Protein AF-A0A2N5ZWS2-F1 (afdb_monomer)

pLDDT: mean 75.9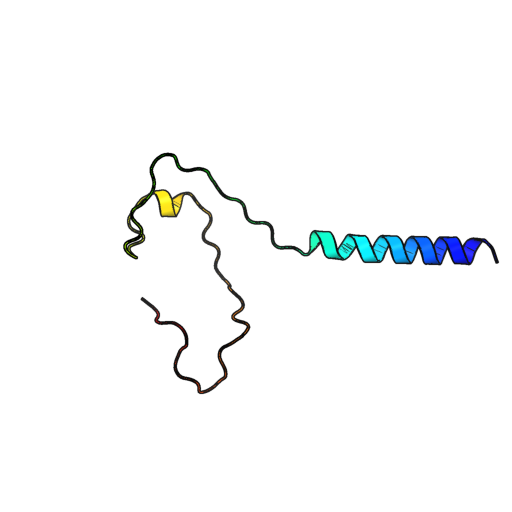1, std 12.6, range [48.38, 93.81]

Mean predicted aligned error: 11.99 Å

Solvent-accessible surface area (back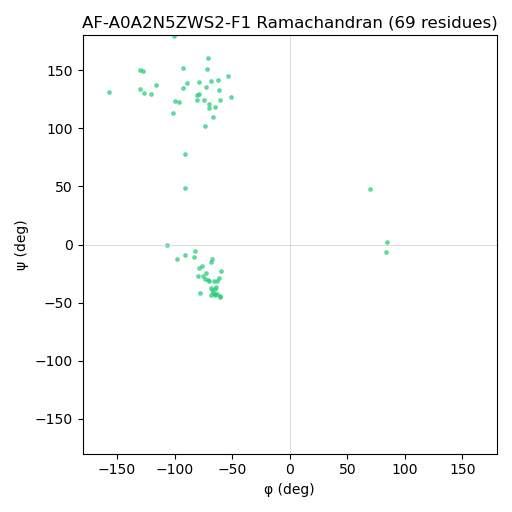bone atoms only — not comparable to full-atom values): 5251 Å² total; per-residue (Å²): 124,76,67,58,59,54,52,52,51,50,52,54,56,53,62,62,57,59,63,72,73,70,59,88,84,80,90,84,79,92,70,92,73,82,80,76,91,78,87,63,87,79,56,73,72,71,70,74,53,83,84,81,74,87,80,81,68,93,67,80,64,90,92,56,78,78,90,66,84,86,130

Sequence (71 aa):
MKPIYNIIFLALFTTLSINLLAQKNYETHFIETPPTIDGLFNEDVWNKGKWINEFTQRSPLEGAKPSQKTI

Radius of gyration: 22.73 Å; Cα contacts (8 Å, |Δi|>4): 9; chains: 1; bounding box: 55×50×36 Å

Foldseek 3Di:
DVVVVVVVVVVVVVVVVVVVVPDDDADDDDDPDDDDPPVDPPDCVNVVGDDDDDDDDPDDDPPDDDPDDDD

Secondary structure (DSSP, 8-state):
-HHHHHHHHHHHHHHHHHTGGGSPP------SSPPP-SS---SGGGGTSPP----------TTSPPSS---

Structure (mmCIF, N/CA/C/O backbone):
data_AF-A0A2N5ZWS2-F1
#
_entry.id   AF-A0A2N5ZWS2-F1
#
loop_
_atom_site.group_PDB
_atom_site.id
_atom_site.type_symbol
_atom_site.label_atom_id
_atom_site.label_alt_id
_atom_site.label_comp_id
_atom_site.label_asym_id
_atom_site.label_entity_id
_atom_site.label_seq_id
_atom_site.pdbx_PDB_ins_code
_atom_site.Cartn_x
_atom_site.Cartn_y
_atom_site.Cartn_z
_atom_site.occupancy
_atom_site.B_iso_or_equiv
_atom_site.auth_seq_id
_atom_site.auth_comp_id
_atom_site.auth_asym_id
_atom_site.auth_atom_id
_atom_site.pdbx_PDB_model_num
ATOM 1 N N . MET A 1 1 ? 39.338 30.016 -20.940 1.00 59.25 1 MET A N 1
ATOM 2 C CA . MET A 1 1 ? 39.350 28.814 -20.067 1.00 59.25 1 MET A CA 1
ATOM 3 C C . MET A 1 1 ? 38.446 28.904 -18.832 1.00 59.25 1 MET A C 1
ATOM 5 O O . MET A 1 1 ? 37.846 27.898 -18.500 1.00 59.25 1 MET A O 1
ATOM 9 N N . LYS A 1 2 ? 38.271 30.063 -18.175 1.00 57.72 2 LYS A N 1
ATOM 10 C CA . LYS A 1 2 ? 37.421 30.197 -16.967 1.00 57.72 2 LYS A CA 1
ATOM 11 C C . LYS A 1 2 ? 35.900 29.914 -17.118 1.00 57.72 2 LYS A C 1
ATOM 13 O O . LYS A 1 2 ? 35.337 29.414 -16.152 1.00 57.72 2 LYS A O 1
ATOM 18 N N . PRO A 1 3 ? 35.211 30.156 -18.259 1.00 69.44 3 PRO A N 1
ATOM 19 C CA . PRO A 1 3 ? 33.750 29.975 -18.318 1.00 69.44 3 PRO A CA 1
ATOM 20 C C . PRO A 1 3 ? 33.311 28.508 -18.464 1.00 69.44 3 PRO A C 1
ATOM 22 O O . PRO A 1 3 ? 32.186 28.171 -18.117 1.00 69.44 3 PRO A O 1
ATOM 25 N N . ILE A 1 4 ? 34.199 27.624 -18.932 1.00 79.19 4 ILE A N 1
ATOM 26 C CA . ILE A 1 4 ? 33.901 26.197 -19.133 1.00 79.19 4 ILE A CA 1
ATOM 27 C C . ILE A 1 4 ? 33.676 25.470 -17.803 1.00 79.19 4 ILE A C 1
ATOM 29 O O . ILE A 1 4 ? 32.745 24.681 -17.696 1.00 79.19 4 ILE A O 1
ATOM 33 N N . TYR A 1 5 ? 34.458 25.787 -16.767 1.00 81.50 5 TYR A N 1
ATOM 34 C CA . TYR A 1 5 ? 34.269 25.199 -15.438 1.00 81.50 5 TYR A CA 1
ATOM 35 C C . TYR A 1 5 ? 32.926 25.594 -14.822 1.00 81.50 5 TYR A C 1
ATOM 37 O O . TYR A 1 5 ? 32.269 24.759 -14.211 1.00 81.50 5 TYR A O 1
ATOM 45 N N . ASN A 1 6 ? 32.473 26.828 -15.056 1.00 79.12 6 ASN A N 1
ATOM 46 C CA . ASN A 1 6 ? 31.178 27.298 -14.566 1.00 79.12 6 ASN A CA 1
ATOM 47 C C . ASN A 1 6 ? 30.011 26.591 -15.270 1.00 79.12 6 ASN A C 1
ATOM 49 O O . ASN A 1 6 ? 29.021 26.265 -14.624 1.00 79.12 6 ASN A O 1
ATOM 53 N N . ILE A 1 7 ? 30.140 26.309 -16.572 1.00 83.81 7 ILE A N 1
ATOM 54 C CA . ILE A 1 7 ? 29.131 25.558 -17.335 1.00 83.81 7 ILE A CA 1
ATOM 55 C C . ILE A 1 7 ? 29.081 24.095 -16.876 1.00 83.81 7 ILE A C 1
ATOM 57 O O . ILE A 1 7 ? 27.995 23.562 -16.666 1.00 83.81 7 ILE A O 1
ATOM 61 N N . ILE A 1 8 ? 30.236 23.458 -16.663 1.00 84.94 8 ILE A N 1
ATOM 62 C CA . ILE A 1 8 ? 30.309 22.074 -16.166 1.00 84.94 8 ILE A CA 1
ATOM 63 C C . ILE A 1 8 ? 29.741 21.976 -14.746 1.00 84.94 8 ILE A C 1
ATOM 65 O O . ILE A 1 8 ? 28.975 21.062 -14.451 1.00 84.94 8 ILE A O 1
ATOM 69 N N . PHE A 1 9 ? 30.068 22.934 -13.878 1.00 82.19 9 PHE A N 1
ATOM 70 C CA . PHE A 1 9 ? 29.543 22.991 -12.516 1.00 82.19 9 PHE A CA 1
ATOM 71 C C . PHE A 1 9 ? 28.019 23.181 -12.498 1.00 82.19 9 PHE A C 1
ATOM 73 O O . PHE A 1 9 ? 27.322 22.480 -11.765 1.00 82.19 9 PHE A O 1
ATOM 80 N N . LEU A 1 10 ? 27.485 24.063 -13.351 1.00 80.75 10 LEU A N 1
ATOM 81 C CA . LEU A 1 10 ? 26.043 24.273 -13.484 1.00 80.75 10 LEU A CA 1
ATOM 82 C C . LEU A 1 10 ? 25.334 23.022 -14.028 1.00 80.75 10 LEU A C 1
ATOM 84 O O . LEU A 1 10 ? 24.312 22.613 -13.481 1.00 80.75 10 LEU A O 1
ATOM 88 N N . ALA A 1 11 ? 25.898 22.368 -15.048 1.00 80.81 11 ALA A N 1
ATOM 89 C CA . ALA A 1 11 ? 25.353 21.124 -15.589 1.00 80.81 11 ALA A CA 1
ATOM 90 C C . ALA A 1 11 ? 25.324 20.012 -14.525 1.00 80.81 11 ALA A C 1
ATOM 92 O O . ALA A 1 11 ? 24.286 19.379 -14.325 1.00 80.81 11 ALA A O 1
ATOM 93 N N . LEU A 1 12 ? 26.406 19.836 -13.760 1.00 78.00 12 LEU A N 1
ATOM 94 C CA . LEU A 1 12 ? 26.460 18.857 -12.672 1.00 78.00 12 LEU A CA 1
ATOM 95 C C . LEU A 1 12 ? 25.400 19.144 -11.594 1.00 78.00 12 LEU A C 1
ATOM 97 O O . LEU A 1 12 ? 24.671 18.238 -11.190 1.00 78.00 12 LEU A O 1
ATOM 101 N N . PHE A 1 13 ? 25.242 20.408 -11.194 1.00 72.25 13 PHE A N 1
ATOM 102 C CA . PHE A 1 13 ? 24.261 20.813 -10.183 1.00 72.25 13 PHE A CA 1
ATOM 103 C C . PHE A 1 13 ? 22.805 20.582 -10.631 1.00 72.25 13 PHE A C 1
ATOM 105 O O . PHE A 1 13 ? 21.965 20.131 -9.847 1.00 72.25 13 PHE A O 1
ATOM 112 N N . THR A 1 14 ? 22.505 20.824 -11.911 1.00 70.56 14 THR A N 1
ATOM 113 C CA . THR A 1 14 ? 21.163 20.565 -12.460 1.00 70.56 14 THR A CA 1
ATOM 114 C C . THR A 1 14 ? 20.819 19.076 -12.488 1.00 70.56 14 THR A C 1
ATOM 116 O O . THR A 1 14 ? 19.715 18.721 -12.085 1.00 70.56 14 THR A O 1
ATOM 119 N N . THR A 1 15 ? 21.752 18.190 -12.865 1.00 65.38 15 THR A N 1
ATOM 120 C CA . THR A 1 15 ? 21.497 16.733 -12.927 1.00 65.38 15 THR A CA 1
ATOM 121 C C . THR A 1 15 ? 21.233 16.091 -11.563 1.00 65.38 15 THR A C 1
ATOM 123 O O . THR A 1 15 ? 20.437 15.155 -11.463 1.00 65.38 15 THR A O 1
ATOM 126 N N . LEU A 1 16 ? 21.837 16.614 -10.492 1.00 62.69 16 LEU A N 1
ATOM 127 C CA . LEU A 1 16 ? 21.620 16.098 -9.140 1.00 62.69 16 LEU A CA 1
ATOM 128 C C . LEU A 1 16 ? 20.206 16.414 -8.618 1.00 62.69 16 LEU A C 1
ATOM 130 O O . LEU A 1 16 ? 19.619 15.612 -7.896 1.00 62.69 16 LEU A O 1
ATOM 134 N N . SER A 1 17 ? 19.625 17.539 -9.043 1.00 61.53 17 SER A N 1
ATOM 135 C CA . SER A 1 17 ? 18.320 18.015 -8.562 1.00 61.53 17 SER A CA 1
ATOM 136 C C . SER A 1 17 ? 17.129 17.237 -9.146 1.00 61.53 17 SER A C 1
ATOM 138 O O . SER A 1 17 ? 16.089 17.119 -8.502 1.00 61.53 17 SER A O 1
ATOM 140 N N . ILE A 1 18 ? 17.272 16.661 -10.346 1.00 61.69 18 ILE A N 1
ATOM 141 C CA . ILE A 1 18 ? 16.173 15.988 -11.073 1.00 61.69 18 ILE A CA 1
ATOM 142 C C . ILE A 1 18 ? 15.778 14.657 -10.411 1.00 61.69 18 ILE A C 1
ATOM 144 O O . ILE A 1 18 ? 14.613 14.267 -10.435 1.00 61.69 18 ILE A O 1
ATOM 148 N N . ASN A 1 19 ? 16.734 13.974 -9.775 1.00 60.91 19 ASN A N 1
ATOM 149 C CA . ASN A 1 19 ? 16.495 12.677 -9.134 1.00 60.91 19 ASN A CA 1
ATOM 150 C C . ASN A 1 19 ? 15.670 12.788 -7.841 1.00 60.91 19 ASN A C 1
ATOM 152 O O . ASN A 1 19 ? 14.991 11.834 -7.470 1.00 60.91 19 ASN A O 1
ATOM 156 N N . LEU A 1 20 ? 15.685 13.947 -7.172 1.00 59.72 20 LEU A N 1
ATOM 157 C CA . LEU A 1 20 ? 14.969 14.149 -5.909 1.00 59.72 20 LEU A CA 1
ATOM 158 C C . LEU A 1 20 ? 13.445 14.259 -6.108 1.00 59.72 20 LEU A C 1
ATOM 160 O O . LEU A 1 20 ? 12.675 13.853 -5.244 1.00 59.72 20 LEU A O 1
ATOM 164 N N . LEU A 1 21 ? 13.003 14.764 -7.266 1.00 61.34 21 LEU A N 1
ATOM 165 C CA . LEU A 1 21 ? 11.581 14.918 -7.611 1.00 61.34 21 LEU A CA 1
ATOM 166 C C . LEU A 1 21 ? 10.941 13.639 -8.174 1.00 61.34 21 LEU A C 1
ATOM 168 O O . LEU A 1 21 ? 9.722 13.574 -8.305 1.00 61.34 21 LEU A O 1
ATOM 172 N N . ALA A 1 22 ? 11.737 12.620 -8.503 1.00 64.69 22 ALA A N 1
ATOM 173 C CA . ALA A 1 22 ? 11.247 11.367 -9.076 1.00 64.69 22 ALA A CA 1
ATOM 174 C C . ALA A 1 22 ? 10.719 10.370 -8.022 1.00 64.69 22 ALA A C 1
ATOM 176 O O . ALA A 1 22 ? 10.201 9.310 -8.383 1.00 64.69 22 ALA A O 1
ATOM 177 N N . GLN A 1 23 ? 10.846 10.667 -6.723 1.00 75.00 23 GLN A N 1
ATOM 178 C CA . GLN A 1 23 ? 10.369 9.779 -5.664 1.00 75.00 23 GLN A CA 1
ATOM 179 C C . GLN A 1 23 ? 8.850 9.901 -5.480 1.00 75.00 23 GLN A C 1
ATOM 181 O O . GLN A 1 23 ? 8.309 10.994 -5.317 1.00 75.00 23 GLN A O 1
ATOM 186 N N . LYS A 1 24 ? 8.148 8.760 -5.481 1.00 75.69 24 LYS A N 1
ATOM 187 C CA . LYS A 1 24 ? 6.701 8.715 -5.234 1.00 75.69 24 LYS A CA 1
ATOM 188 C C . LYS A 1 24 ? 6.414 9.159 -3.797 1.00 75.69 24 LYS A C 1
ATOM 190 O O . LYS A 1 24 ? 6.856 8.507 -2.854 1.00 75.69 24 LYS A O 1
ATOM 195 N N . ASN A 1 25 ? 5.671 10.252 -3.654 1.00 81.62 25 ASN A N 1
ATOM 196 C CA . ASN A 1 25 ? 5.194 10.746 -2.367 1.00 81.62 25 ASN A CA 1
ATOM 197 C C . ASN A 1 25 ? 3.839 10.117 -2.035 1.00 81.62 25 ASN A C 1
ATOM 199 O O . ASN A 1 25 ? 2.980 9.980 -2.909 1.00 81.62 25 ASN A O 1
ATOM 203 N N . TYR A 1 26 ? 3.666 9.738 -0.772 1.00 82.50 26 TYR A N 1
ATOM 204 C CA . TYR A 1 26 ? 2.448 9.127 -0.256 1.00 82.50 26 TYR A CA 1
ATOM 205 C C . TYR A 1 26 ? 1.884 10.001 0.854 1.00 82.50 26 TYR A C 1
ATOM 207 O O . TYR A 1 26 ? 2.605 10.367 1.780 1.00 82.50 26 TYR A O 1
ATOM 215 N N . GLU A 1 27 ? 0.601 10.324 0.754 1.00 86.62 27 GLU A N 1
ATOM 216 C CA . GLU A 1 27 ? -0.128 11.028 1.802 1.00 86.62 27 GLU A CA 1
ATOM 217 C C . GLU A 1 27 ? -0.799 10.005 2.719 1.00 86.62 27 GLU A C 1
ATOM 219 O O . GLU A 1 27 ? -1.392 9.030 2.251 1.00 86.62 27 GLU A O 1
ATOM 224 N N . THR A 1 28 ? -0.678 10.211 4.028 1.00 87.06 28 THR A N 1
ATOM 225 C CA . THR A 1 28 ? -1.295 9.362 5.046 1.00 87.06 28 THR A CA 1
ATOM 226 C C . THR A 1 28 ? -2.092 10.220 6.017 1.00 87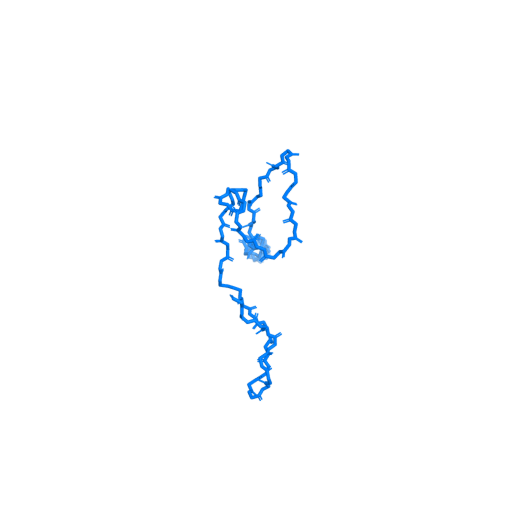.06 28 THR A C 1
ATOM 228 O O . THR A 1 28 ? -1.756 11.375 6.278 1.00 87.06 28 THR A O 1
ATOM 231 N N . HIS A 1 29 ? -3.160 9.646 6.568 1.00 85.50 29 HIS A N 1
ATOM 232 C CA . HIS A 1 29 ? -3.999 10.307 7.561 1.00 85.50 29 HIS A CA 1
ATOM 233 C C . HIS A 1 29 ? -3.919 9.558 8.883 1.00 85.50 29 HIS A C 1
ATOM 235 O O . HIS A 1 29 ? -3.958 8.327 8.919 1.00 85.50 29 HIS A O 1
ATOM 241 N N . PHE A 1 30 ? -3.817 10.312 9.975 1.00 90.50 30 PHE A N 1
ATOM 242 C CA . PHE A 1 30 ? -3.927 9.742 11.308 1.00 90.50 30 PHE A CA 1
ATOM 243 C C . PHE A 1 30 ? -5.361 9.266 11.560 1.00 90.50 30 PHE A C 1
ATOM 245 O O . PHE A 1 30 ? -6.327 9.933 11.182 1.00 90.50 30 PHE A O 1
ATOM 252 N N . ILE A 1 31 ? -5.484 8.123 12.228 1.00 90.38 31 ILE A N 1
ATOM 253 C CA . ILE A 1 31 ? -6.755 7.559 12.668 1.00 90.38 31 ILE A CA 1
ATOM 254 C C . ILE A 1 31 ? -6.665 7.283 14.167 1.00 90.38 31 ILE A C 1
ATOM 256 O O . ILE A 1 31 ? -5.690 6.712 14.645 1.00 90.38 31 ILE A O 1
ATOM 260 N N . GLU A 1 32 ? -7.669 7.736 14.910 1.00 93.31 32 GLU A N 1
ATOM 261 C CA . GLU A 1 32 ? -7.691 7.617 16.370 1.00 93.31 32 GLU A CA 1
ATOM 262 C C . GLU A 1 32 ? -8.069 6.202 16.815 1.00 93.31 32 GLU A C 1
ATOM 264 O O . GLU A 1 32 ? -7.455 5.633 17.715 1.00 93.31 32 GLU A O 1
ATOM 269 N N . THR A 1 33 ? -9.061 5.613 16.147 1.00 92.31 33 THR A N 1
ATOM 270 C CA . THR A 1 33 ? -9.50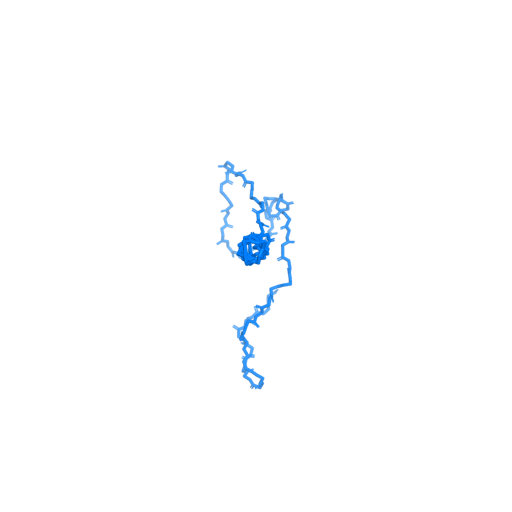2 4.242 16.395 1.00 92.31 33 THR A CA 1
ATOM 271 C C . THR A 1 33 ? -8.831 3.301 15.394 1.00 92.31 33 THR A C 1
ATOM 273 O O . THR A 1 33 ? -8.981 3.507 14.186 1.00 92.31 33 THR A O 1
ATOM 276 N N . PRO A 1 34 ? -8.089 2.283 15.859 1.00 92.06 34 PRO A N 1
ATOM 277 C CA . PRO A 1 34 ? -7.457 1.318 14.970 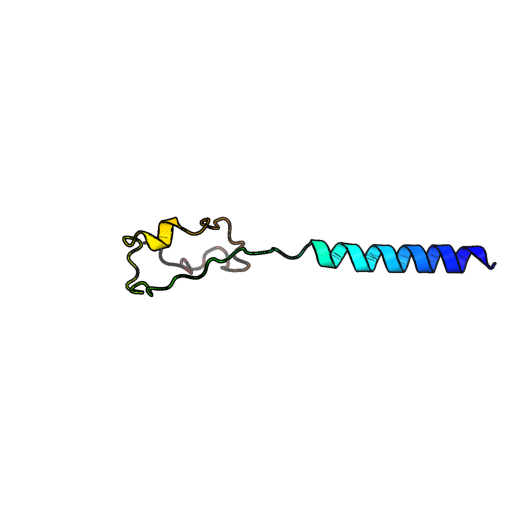1.00 92.06 34 PRO A CA 1
ATOM 278 C C . PRO A 1 34 ? -8.508 0.372 14.359 1.00 92.06 34 PRO A C 1
ATOM 280 O O . PRO A 1 34 ? -9.352 -0.126 15.106 1.00 92.06 34 PRO A O 1
ATOM 283 N N . PRO A 1 35 ? -8.457 0.085 13.043 1.00 91.69 35 PRO A N 1
ATOM 284 C CA . PRO A 1 35 ? -9.280 -0.956 12.446 1.00 91.69 35 PRO A CA 1
ATOM 285 C C . PRO A 1 35 ? -8.820 -2.343 12.866 1.00 91.69 35 PRO A C 1
ATOM 287 O O . PRO A 1 35 ? -7.663 -2.563 13.245 1.00 91.69 35 PRO A O 1
ATOM 290 N N . THR A 1 36 ? -9.717 -3.302 12.706 1.00 93.81 36 THR A N 1
ATOM 291 C CA . THR A 1 36 ? -9.394 -4.719 12.799 1.00 93.81 36 THR A CA 1
ATOM 292 C C . THR A 1 36 ? -8.782 -5.175 11.475 1.00 93.81 36 THR A C 1
ATOM 294 O O . THR A 1 36 ? -9.356 -5.010 10.406 1.00 93.81 36 THR A O 1
ATOM 297 N N . ILE A 1 37 ? -7.583 -5.757 11.523 1.00 91.31 37 ILE A N 1
ATOM 298 C CA . ILE A 1 37 ? -6.919 -6.291 10.327 1.00 91.31 37 ILE A CA 1
ATOM 299 C C . ILE A 1 37 ? -7.319 -7.760 10.158 1.00 91.31 37 ILE A C 1
ATOM 301 O O . ILE A 1 37 ? -6.567 -8.664 10.520 1.00 91.31 37 ILE A O 1
ATOM 305 N N . ASP A 1 38 ? -8.525 -7.993 9.642 1.00 92.69 38 ASP A N 1
ATOM 306 C CA . ASP A 1 38 ? -9.102 -9.331 9.420 1.00 92.69 38 ASP A CA 1
ATOM 307 C C . ASP A 1 38 ? -9.154 -9.747 7.934 1.00 92.69 38 ASP A C 1
ATOM 309 O O . ASP A 1 38 ? -9.567 -10.858 7.603 1.00 92.69 38 ASP A O 1
ATOM 313 N N . GLY A 1 39 ? -8.685 -8.877 7.033 1.00 87.88 39 GLY A N 1
ATOM 314 C CA . GLY A 1 39 ? -8.724 -9.089 5.584 1.00 87.88 39 GLY A CA 1
ATOM 315 C C . GLY A 1 39 ? -10.049 -8.688 4.931 1.00 87.88 39 GLY A C 1
ATOM 316 O O . GLY A 1 39 ? -10.183 -8.835 3.715 1.00 87.88 39 GLY A O 1
ATOM 317 N N . LEU A 1 40 ? -11.005 -8.161 5.699 1.00 89.69 40 LEU A N 1
ATOM 318 C CA . LEU A 1 40 ? -12.239 -7.571 5.199 1.00 89.69 40 LEU A CA 1
ATOM 319 C C . LEU A 1 40 ? -12.095 -6.046 5.169 1.00 89.69 40 LEU A C 1
ATOM 321 O O . LEU A 1 40 ? -11.837 -5.390 6.172 1.00 89.69 40 LEU A O 1
ATOM 325 N N . PHE A 1 41 ? -12.303 -5.447 4.000 1.00 88.88 41 PHE A N 1
ATOM 326 C CA . PHE A 1 41 ? -12.287 -3.989 3.836 1.00 88.88 41 PHE A CA 1
ATOM 327 C C . PHE A 1 41 ? -13.690 -3.397 4.027 1.00 88.88 41 PHE A C 1
ATOM 329 O O . PHE A 1 41 ? -14.181 -2.655 3.179 1.00 88.88 41 PHE A O 1
ATOM 336 N N . ASN A 1 42 ? -14.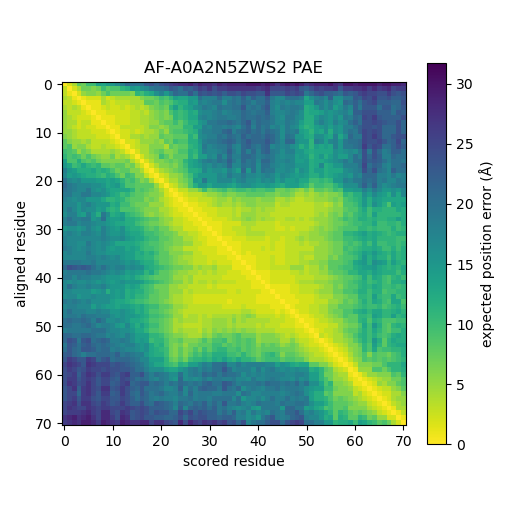374 -3.793 5.102 1.00 92.00 42 ASN A N 1
ATOM 337 C CA . ASN A 1 42 ? -15.761 -3.404 5.388 1.00 92.00 42 ASN A CA 1
ATOM 338 C C . ASN A 1 42 ? -15.882 -2.225 6.370 1.00 92.00 42 ASN A C 1
ATOM 340 O O . ASN A 1 42 ? -16.961 -1.652 6.495 1.00 92.00 42 ASN A O 1
ATOM 344 N N . GLU A 1 43 ? -14.799 -1.850 7.051 1.00 93.25 43 GLU A N 1
ATOM 345 C CA . GLU A 1 43 ? -14.766 -0.676 7.923 1.00 93.25 43 GLU A CA 1
ATOM 346 C C . GLU A 1 43 ? -14.618 0.633 7.127 1.00 93.25 43 GLU A C 1
ATOM 348 O O . GLU A 1 43 ? -13.792 0.740 6.218 1.00 93.25 43 GLU A O 1
ATOM 353 N N . ASP A 1 44 ? -15.339 1.683 7.534 1.00 90.50 44 ASP A N 1
ATOM 354 C CA . ASP A 1 44 ? -15.342 2.989 6.851 1.00 90.50 44 ASP A CA 1
ATOM 355 C C . ASP A 1 44 ? -13.966 3.661 6.775 1.00 90.50 44 ASP A C 1
ATOM 357 O O . ASP A 1 44 ? -13.718 4.509 5.913 1.00 90.50 44 ASP A O 1
ATOM 361 N N . VAL A 1 45 ? -13.044 3.306 7.673 1.00 91.06 45 VAL A N 1
ATOM 362 C CA . VAL A 1 45 ? -11.691 3.871 7.687 1.00 91.06 45 VAL A CA 1
ATOM 363 C C . VAL A 1 45 ? -10.923 3.577 6.397 1.00 91.06 45 VAL A C 1
ATOM 365 O O . VAL A 1 45 ? -10.131 4.415 5.960 1.00 91.06 45 VAL A O 1
ATOM 368 N N . TRP A 1 46 ? -11.222 2.459 5.730 1.00 89.88 46 TRP A N 1
ATOM 369 C CA . TRP A 1 46 ? -10.622 2.086 4.448 1.00 89.88 46 TRP A CA 1
ATOM 370 C C . TRP A 1 46 ? -11.047 3.000 3.290 1.00 89.88 46 TRP A C 1
ATOM 372 O O . TRP A 1 46 ? -10.378 3.033 2.259 1.00 89.88 46 TRP A O 1
ATOM 382 N N . ASN A 1 47 ? -12.103 3.800 3.471 1.00 88.00 47 ASN A N 1
ATOM 383 C CA . ASN A 1 47 ? -12.560 4.796 2.497 1.00 88.00 47 ASN A CA 1
ATOM 384 C C . ASN A 1 47 ? -11.928 6.182 2.708 1.00 88.00 47 ASN A C 1
ATOM 386 O O . ASN A 1 47 ? -12.104 7.068 1.874 1.00 88.00 47 ASN A O 1
ATOM 390 N N . LYS A 1 48 ? -11.203 6.395 3.816 1.00 87.19 48 LYS A N 1
ATOM 391 C CA . LYS A 1 48 ? -10.608 7.703 4.147 1.00 87.19 48 LYS A CA 1
ATOM 392 C C . LYS A 1 48 ? -9.311 7.982 3.390 1.00 87.19 48 LYS A C 1
ATOM 394 O O . LYS A 1 48 ? -8.964 9.140 3.189 1.00 87.19 48 LYS A O 1
ATOM 399 N N . GLY A 1 49 ? -8.581 6.938 3.004 1.00 84.50 49 GLY A N 1
ATOM 400 C CA . GLY A 1 49 ? -7.356 7.053 2.218 1.00 84.50 49 GLY A CA 1
ATOM 401 C C . GLY A 1 49 ? -7.626 6.935 0.722 1.00 84.50 49 GLY A C 1
ATOM 402 O O . GLY A 1 49 ? -8.545 6.239 0.289 1.00 84.50 49 GLY A O 1
ATOM 403 N N . LYS A 1 50 ? -6.783 7.569 -0.097 1.00 84.38 50 LYS A N 1
ATOM 404 C CA . LYS A 1 50 ? -6.782 7.299 -1.536 1.00 84.38 50 LYS A CA 1
ATOM 405 C C . LYS A 1 50 ? -6.232 5.894 -1.776 1.00 84.38 50 LYS A C 1
ATOM 407 O O . LYS A 1 50 ? -5.060 5.640 -1.506 1.00 84.38 50 LYS A O 1
ATOM 412 N N . TRP A 1 51 ? -7.052 5.008 -2.336 1.00 84.81 51 TRP A N 1
ATOM 413 C CA . TRP A 1 51 ? -6.577 3.711 -2.810 1.00 84.81 51 TRP A CA 1
ATOM 414 C C . TRP A 1 51 ? -5.528 3.906 -3.899 1.00 84.81 51 TRP A C 1
ATOM 416 O O . TRP A 1 51 ? -5.759 4.582 -4.904 1.00 84.81 51 TRP A O 1
ATOM 426 N N . ILE A 1 52 ? -4.358 3.317 -3.678 1.00 79.62 52 ILE A N 1
ATOM 427 C CA . ILE A 1 52 ? -3.267 3.327 -4.643 1.00 79.62 52 ILE A CA 1
ATOM 428 C C . ILE A 1 52 ? -3.273 1.977 -5.329 1.00 79.62 52 ILE A C 1
ATOM 430 O O . ILE A 1 52 ? -3.020 0.943 -4.720 1.00 79.62 52 ILE A O 1
ATOM 434 N N . ASN A 1 53 ? -3.594 2.021 -6.607 1.00 69.94 53 ASN A N 1
ATOM 435 C CA . ASN A 1 53 ? -3.535 0.916 -7.540 1.00 69.94 53 ASN A CA 1
ATOM 436 C C . ASN A 1 53 ? -2.248 1.030 -8.382 1.00 69.94 53 ASN A C 1
ATOM 438 O O . ASN A 1 53 ? -1.435 1.935 -8.180 1.00 69.94 53 ASN A O 1
ATOM 442 N N . GLU A 1 54 ? -2.037 0.078 -9.293 1.00 68.94 54 GLU A N 1
ATOM 443 C CA . GLU A 1 54 ? -0.919 0.096 -10.255 1.00 68.94 54 GLU A CA 1
ATOM 444 C C . GLU A 1 54 ? 0.473 -0.137 -9.639 1.00 68.94 54 GLU A C 1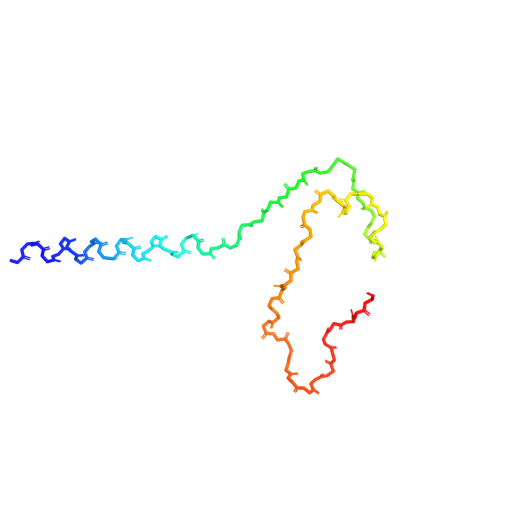
ATOM 446 O O . GLU A 1 54 ? 1.455 0.554 -9.920 1.00 68.94 54 GLU A O 1
ATOM 451 N N . PHE A 1 55 ? 0.589 -1.167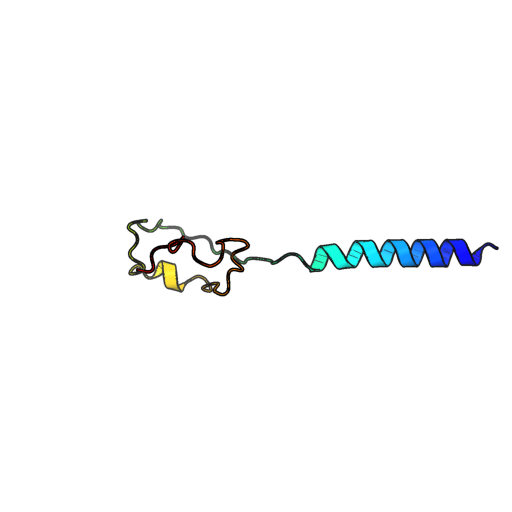 -8.800 1.00 69.88 55 PHE A N 1
ATOM 452 C CA . PHE A 1 55 ? 1.889 -1.651 -8.348 1.00 69.88 55 PHE A CA 1
ATOM 453 C C . PHE A 1 55 ? 2.634 -2.334 -9.498 1.00 69.88 55 PHE A C 1
ATOM 455 O O . PHE A 1 55 ? 2.176 -3.336 -10.044 1.00 69.88 55 PHE A O 1
ATOM 462 N N . THR A 1 56 ? 3.824 -1.836 -9.840 1.00 67.62 56 THR A N 1
ATOM 463 C CA . THR A 1 56 ? 4.735 -2.578 -10.715 1.00 67.62 56 THR A CA 1
ATOM 464 C C . THR A 1 56 ? 5.345 -3.731 -9.930 1.00 67.62 56 THR A C 1
ATOM 466 O O . THR A 1 56 ? 6.282 -3.553 -9.146 1.00 67.62 56 THR A O 1
ATOM 469 N N . GLN A 1 57 ? 4.827 -4.934 -10.152 1.00 66.00 57 GLN A N 1
ATOM 470 C CA . GLN A 1 57 ? 5.481 -6.149 -9.692 1.00 66.00 57 GLN A CA 1
ATOM 471 C C . GLN A 1 57 ? 6.788 -6.316 -10.475 1.00 66.00 57 GLN A C 1
ATOM 473 O O . GLN A 1 57 ? 6.778 -6.596 -11.668 1.00 66.00 57 GLN A O 1
ATOM 478 N N . ARG A 1 58 ? 7.940 -6.141 -9.817 1.00 66.88 58 ARG A N 1
ATOM 479 C CA . ARG A 1 58 ? 9.249 -6.412 -10.446 1.00 66.88 58 ARG A CA 1
ATOM 480 C C . ARG A 1 58 ? 9.477 -7.905 -10.737 1.00 66.88 58 ARG A C 1
ATOM 482 O O . ARG A 1 58 ? 10.425 -8.248 -11.430 1.00 66.88 58 ARG A O 1
ATOM 489 N N . SER A 1 59 ? 8.634 -8.776 -10.185 1.00 62.50 59 SER A N 1
ATOM 490 C CA . SER A 1 59 ? 8.622 -10.230 -10.370 1.00 62.50 59 SER A CA 1
ATOM 491 C C . SER A 1 59 ? 7.203 -10.729 -10.037 1.00 62.50 59 SER A C 1
ATOM 493 O O . SER A 1 59 ? 6.659 -10.270 -9.028 1.00 62.50 59 SER A O 1
ATOM 495 N N . PRO A 1 60 ? 6.566 -11.563 -10.887 1.00 63.38 60 PRO A N 1
ATOM 496 C CA . PRO A 1 60 ? 6.922 -12.972 -11.004 1.00 63.38 60 PRO A CA 1
ATOM 497 C C . PRO A 1 60 ? 7.141 -13.405 -12.460 1.00 63.38 60 PRO A C 1
ATOM 499 O O . PRO A 1 60 ? 6.562 -12.880 -13.405 1.00 63.38 60 PRO A O 1
ATOM 502 N N . LEU A 1 61 ? 8.013 -14.387 -12.623 1.00 62.75 61 LEU A N 1
ATOM 503 C CA . LEU A 1 61 ? 8.441 -14.926 -13.906 1.00 62.75 61 LEU A CA 1
ATOM 504 C C . LEU A 1 61 ? 7.278 -15.558 -14.701 1.00 62.75 61 LEU A C 1
ATOM 506 O O . LEU A 1 61 ? 6.439 -16.258 -14.133 1.00 62.75 61 LEU A O 1
ATOM 510 N N . GLU A 1 62 ? 7.263 -15.367 -16.018 1.00 62.22 62 GLU A N 1
ATOM 511 C CA . GLU A 1 62 ? 6.229 -15.902 -16.910 1.00 62.22 62 GLU A CA 1
ATOM 512 C C . GLU A 1 62 ? 6.191 -17.445 -16.888 1.00 62.22 62 GLU A C 1
ATOM 514 O O . GLU A 1 62 ? 7.227 -18.110 -16.922 1.00 62.22 62 GLU A O 1
ATOM 519 N N . GLY A 1 63 ? 4.989 -18.023 -16.770 1.00 63.06 63 GLY A N 1
ATOM 520 C CA . GLY A 1 63 ? 4.768 -19.471 -16.620 1.00 63.06 63 GLY A CA 1
ATOM 521 C C . GLY A 1 63 ? 4.886 -20.009 -15.186 1.00 63.06 63 GLY A C 1
ATOM 522 O O . GLY A 1 63 ? 4.562 -21.174 -14.938 1.00 63.06 63 GLY A O 1
ATOM 523 N N . ALA A 1 64 ? 5.297 -19.184 -14.219 1.00 65.38 64 ALA A N 1
ATOM 524 C CA . ALA A 1 64 ? 5.226 -19.546 -12.810 1.00 65.38 64 ALA A CA 1
ATOM 525 C C . ALA A 1 64 ? 3.768 -19.542 -12.320 1.00 65.38 64 ALA A C 1
ATOM 527 O O . ALA A 1 64 ? 2.922 -18.788 -12.804 1.00 65.38 64 ALA A O 1
ATOM 528 N N . LYS A 1 65 ? 3.467 -20.375 -11.318 1.00 67.75 65 LYS A N 1
ATOM 529 C CA . LYS A 1 65 ? 2.186 -20.287 -10.603 1.00 67.75 65 LYS A CA 1
ATOM 530 C C . LYS A 1 65 ? 1.986 -18.851 -10.081 1.00 67.75 65 LYS A C 1
ATOM 532 O O . LYS A 1 65 ? 2.975 -18.229 -9.687 1.00 67.75 65 LYS A O 1
ATOM 537 N N . PRO A 1 66 ? 0.742 -18.335 -10.049 1.00 65.69 66 PRO A N 1
ATOM 538 C CA . PRO A 1 66 ? 0.459 -16.976 -9.590 1.00 65.69 66 PRO A CA 1
ATOM 539 C C . PRO A 1 66 ? 1.098 -16.721 -8.219 1.00 65.69 66 PRO A C 1
ATOM 541 O O . PRO A 1 66 ? 0.906 -17.502 -7.288 1.00 65.69 66 PRO A O 1
ATOM 544 N N . SER A 1 67 ? 1.876 -15.643 -8.096 1.00 63.34 67 SER A N 1
ATOM 545 C CA . SER A 1 67 ? 2.570 -15.289 -6.848 1.00 63.34 67 SER A CA 1
ATOM 546 C C . SER A 1 67 ? 1.646 -14.677 -5.798 1.00 63.34 67 SER A C 1
ATOM 548 O O . SER A 1 67 ? 2.002 -14.627 -4.624 1.00 63.34 67 SER A O 1
ATOM 550 N N . GLN A 1 68 ? 0.481 -14.184 -6.215 1.00 60.12 68 GLN A N 1
ATOM 551 C CA . GLN A 1 68 ? -0.531 -13.6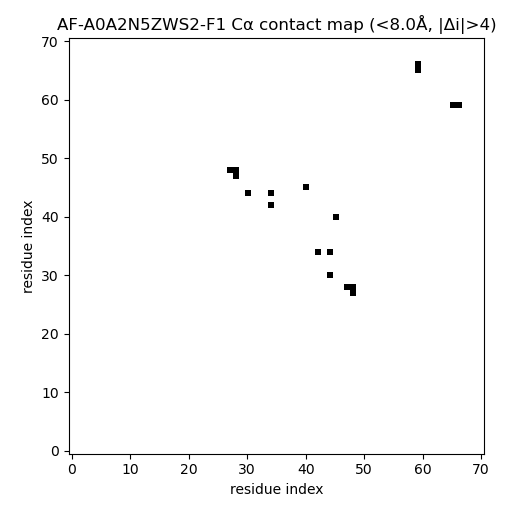15 -5.338 1.00 60.12 68 GLN A CA 1
ATOM 552 C C . GLN A 1 68 ? -1.893 -14.231 -5.635 1.00 60.12 68 GLN A C 1
ATOM 554 O O . GLN A 1 68 ? -2.307 -14.365 -6.785 1.00 60.12 68 GLN A O 1
ATOM 559 N N . LYS A 1 69 ? -2.579 -14.606 -4.554 1.00 55.47 69 LYS A N 1
ATOM 560 C CA . LYS A 1 69 ? -3.984 -15.001 -4.555 1.00 55.47 69 LYS A CA 1
ATOM 561 C C . LYS A 1 69 ? -4.824 -13.736 -4.713 1.00 55.47 69 LYS A C 1
ATOM 563 O O . LYS A 1 69 ? -4.683 -12.818 -3.911 1.00 55.47 69 LYS A O 1
ATOM 568 N N . THR A 1 70 ? -5.678 -13.695 -5.721 1.00 49.12 70 THR A N 1
ATOM 569 C CA . THR A 1 70 ? -6.756 -12.708 -5.810 1.00 49.12 70 THR A CA 1
ATOM 570 C C . THR A 1 70 ? -7.896 -13.192 -4.917 1.00 49.12 70 THR A C 1
ATOM 572 O O . THR A 1 70 ? -8.269 -14.366 -4.990 1.00 49.12 70 THR A O 1
ATOM 575 N N . ILE A 1 71 ? -8.374 -12.318 -4.033 1.00 48.38 71 ILE A N 1
ATOM 576 C CA . ILE A 1 71 ? -9.567 -12.527 -3.205 1.00 48.38 71 ILE A CA 1
ATOM 577 C C . ILE A 1 71 ? -10.646 -11.588 -3.727 1.00 48.38 71 ILE A C 1
ATOM 579 O O . ILE A 1 71 ? -10.268 -10.444 -4.073 1.00 48.38 71 ILE A O 1
#